Protein AF-A0AAD9RKY4-F1 (afdb_monomer_lite)

Organism: NCBI:txid1348599

Radius of gyration: 23.9 Å; chains: 1; bounding box: 38×27×61 Å

InterPro domains:
  IPR041426 Mos1 transposase, HTH domain [PF17906] (5-53)
  IPR052709 Transposase-Methyltransferase Hybrid [PTHR46060] (1-93)

Foldseek 3Di:
DVVVLLVLLVQLVVCVVVVHDLVRSVVVCCVVPNPPDDSVVSVVSSVCVVVVNSDSDDDPPPDPPPPQDPVVVVVVCVVPVPDDPVNVCVVRPPDPDDDPPPDDD

pLDDT: mean 80.44, std 15.62, range [40.06, 95.75]

Sequence (105 aa):
MEASKLHIQHVLLWEFRQDNSATTAMNKLCEIYGPGISVSQGQKWFQRFWSGNYSLEDEPRPGRLHVFDDDLLRTMVEQNPRITVEELAEQLNPYDGPSAFAKDR

Secondary structure (DSSP, 8-state):
-HHHHHHHHHHHHHHHHTT--HHHHHHHHHHHH-TTS-HHHHHHHHHHHHTT----SPPPP--------HHHHHHHHHH-TT--HHHHHHHT-S--S--S-----

Structure (mmCIF, N/CA/C/O backbone):
data_AF-A0AAD9RKY4-F1
#
_entry.id   AF-A0AAD9RKY4-F1
#
loop_
_atom_site.group_PDB
_atom_site.id
_atom_site.type_symbol
_atom_site.label_atom_id
_atom_site.label_alt_id
_atom_site.label_comp_id
_atom_site.label_asym_id
_atom_site.label_entity_id
_atom_site.label_seq_id
_atom_site.pdbx_PDB_ins_code
_atom_site.Cartn_x
_atom_site.Cartn_y
_atom_site.Cartn_z
_atom_site.occupancy
_atom_site.B_iso_or_equiv
_atom_site.auth_seq_id
_atom_site.auth_comp_id
_atom_site.auth_asym_id
_atom_site.auth_atom_id
_atom_site.pdbx_PDB_model_num
ATOM 1 N N . MET A 1 1 ? -6.802 13.210 -0.823 1.00 52.38 1 MET A N 1
ATOM 2 C CA . MET A 1 1 ? -5.469 12.592 -0.993 1.00 52.38 1 MET A CA 1
ATOM 3 C C . MET A 1 1 ? -5.532 11.056 -1.083 1.00 52.38 1 MET A C 1
ATOM 5 O O . MET A 1 1 ? -4.487 10.439 -1.188 1.00 52.38 1 MET A O 1
ATOM 9 N N . GLU A 1 2 ? -6.725 10.435 -1.129 1.00 55.69 2 GLU A N 1
ATOM 10 C CA . GLU A 1 2 ? -6.893 8.982 -1.365 1.00 55.69 2 GLU A CA 1
ATOM 11 C C . GLU A 1 2 ? -6.872 8.595 -2.853 1.00 55.69 2 GLU A C 1
ATOM 13 O O . GLU A 1 2 ? -6.302 7.574 -3.228 1.00 55.69 2 GLU A O 1
ATOM 18 N N . ALA A 1 3 ? -7.402 9.458 -3.729 1.00 59.19 3 ALA A N 1
ATOM 19 C CA . ALA A 1 3 ? -7.397 9.222 -5.176 1.00 59.19 3 ALA A CA 1
ATOM 20 C C . ALA A 1 3 ? -5.973 9.042 -5.743 1.00 59.19 3 ALA A C 1
ATOM 22 O O . ALA A 1 3 ? -5.757 8.221 -6.628 1.00 59.19 3 ALA A O 1
ATOM 23 N N . SER A 1 4 ? -4.984 9.751 -5.189 1.00 80.69 4 SER A N 1
ATOM 24 C CA . SER A 1 4 ? -3.575 9.619 -5.581 1.00 80.69 4 SER A CA 1
ATOM 25 C C . SER A 1 4 ? -2.961 8.289 -5.129 1.00 80.69 4 SER A C 1
ATOM 27 O O . SER A 1 4 ? -2.155 7.717 -5.855 1.00 80.69 4 SER A O 1
ATOM 29 N N . LYS A 1 5 ? -3.360 7.771 -3.960 1.00 83.56 5 LYS A N 1
ATOM 30 C CA . LYS A 1 5 ? -2.868 6.496 -3.421 1.00 83.56 5 LYS A CA 1
ATOM 31 C C . LYS A 1 5 ? -3.421 5.312 -4.216 1.00 83.56 5 LYS A C 1
ATOM 33 O O . LYS A 1 5 ? -2.638 4.491 -4.686 1.00 83.56 5 LYS A O 1
ATOM 38 N N . LEU A 1 6 ? -4.740 5.272 -4.427 1.00 89.12 6 LEU A N 1
ATOM 39 C CA . LEU A 1 6 ? -5.394 4.247 -5.251 1.00 89.12 6 LEU A CA 1
ATOM 40 C C . LEU A 1 6 ? -4.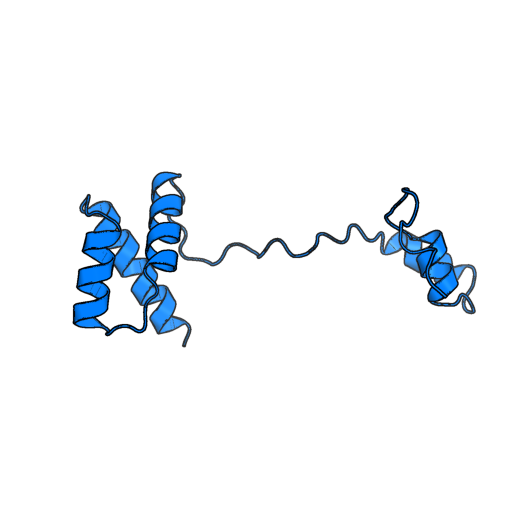844 4.231 -6.680 1.00 89.12 6 LEU A C 1
ATOM 42 O O . LEU A 1 6 ? -4.619 3.167 -7.250 1.00 89.12 6 LEU A O 1
ATOM 46 N N . HIS A 1 7 ? -4.573 5.409 -7.250 1.00 90.19 7 HIS A N 1
ATOM 47 C CA . HIS A 1 7 ? -3.940 5.520 -8.564 1.00 90.19 7 HIS A CA 1
ATOM 48 C C . HIS A 1 7 ? -2.564 4.840 -8.603 1.00 90.19 7 HIS A C 1
ATOM 50 O O . HIS A 1 7 ? -2.314 4.011 -9.474 1.00 90.19 7 HIS A O 1
ATOM 56 N N . ILE A 1 8 ? -1.692 5.117 -7.628 1.00 89.81 8 ILE A N 1
ATOM 57 C CA . ILE A 1 8 ? -0.367 4.479 -7.544 1.00 89.81 8 ILE A CA 1
ATOM 58 C C . ILE A 1 8 ? -0.500 2.956 -7.416 1.00 89.81 8 ILE A C 1
ATOM 60 O O . ILE A 1 8 ? 0.219 2.215 -8.083 1.00 89.81 8 ILE A O 1
ATOM 64 N N . GLN A 1 9 ? -1.434 2.478 -6.595 1.00 91.44 9 GLN A N 1
ATOM 65 C CA . GLN A 1 9 ? -1.676 1.047 -6.405 1.00 91.44 9 GLN A CA 1
ATOM 66 C C . GLN A 1 9 ? -2.163 0.360 -7.691 1.00 91.44 9 GLN A C 1
ATOM 68 O O . GLN A 1 9 ? -1.685 -0.727 -8.014 1.00 91.44 9 GLN A O 1
ATOM 73 N N . HIS A 1 10 ? -3.043 1.007 -8.466 1.00 93.75 10 HIS A N 1
ATOM 74 C CA . HIS A 1 10 ? -3.450 0.522 -9.788 1.00 93.75 10 HIS A CA 1
ATOM 75 C C . HIS A 1 10 ? -2.266 0.419 -10.754 1.00 93.75 10 HIS A C 1
ATOM 77 O O . HIS A 1 10 ? -2.126 -0.590 -11.444 1.00 93.75 10 HIS A O 1
ATOM 83 N N . VAL A 1 11 ? -1.402 1.438 -10.797 1.00 93.38 11 VAL A N 1
ATOM 84 C CA . VAL A 1 11 ? -0.211 1.422 -11.661 1.00 93.38 11 VAL A CA 1
ATOM 85 C C . VAL A 1 11 ? 0.747 0.303 -11.246 1.00 93.38 11 VAL A C 1
ATOM 87 O O . VAL A 1 11 ? 1.252 -0.411 -12.108 1.00 93.38 11 VAL A O 1
ATOM 90 N N . LEU A 1 12 ? 0.951 0.083 -9.942 1.00 93.56 12 LEU A N 1
ATOM 91 C CA . LEU A 1 12 ? 1.761 -1.032 -9.438 1.00 93.56 12 LEU A CA 1
ATOM 92 C C . LEU A 1 12 ? 1.185 -2.393 -9.850 1.00 93.56 12 LEU A C 1
ATOM 94 O O . LEU A 1 12 ? 1.943 -3.273 -10.250 1.00 93.56 12 LEU A O 1
ATOM 98 N N . LEU A 1 13 ? -0.139 -2.565 -9.783 1.00 95.56 13 LEU A N 1
ATOM 99 C CA . LEU A 1 13 ? -0.800 -3.792 -10.231 1.00 95.56 13 LEU A CA 1
ATOM 100 C C . LEU A 1 13 ? -0.640 -3.999 -11.743 1.00 95.56 13 LEU A C 1
ATOM 102 O O . LEU A 1 13 ? -0.418 -5.124 -12.192 1.00 95.56 13 LEU A O 1
ATOM 106 N N . TRP A 1 14 ? -0.749 -2.927 -12.529 1.00 95.62 14 TRP A N 1
ATOM 107 C CA . TRP A 1 14 ? -0.527 -2.987 -13.970 1.00 95.62 14 TRP A CA 1
ATOM 108 C C . TRP A 1 14 ? 0.917 -3.388 -14.298 1.00 95.62 14 TRP A C 1
ATOM 110 O O . TRP A 1 14 ? 1.117 -4.319 -15.069 1.00 95.62 14 TRP A O 1
ATOM 120 N N . GLU A 1 15 ? 1.917 -2.776 -13.657 1.00 95.25 15 GLU A N 1
ATOM 121 C CA . GLU A 1 15 ? 3.331 -3.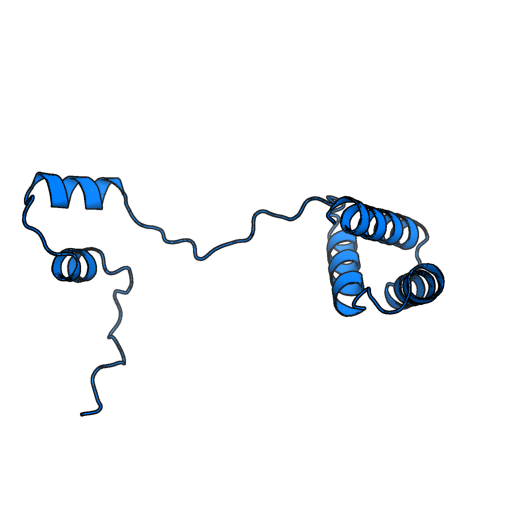144 -13.827 1.00 95.25 15 GLU A CA 1
ATOM 122 C C . GLU A 1 15 ? 3.615 -4.594 -13.398 1.00 95.25 15 GLU A C 1
ATOM 124 O O . GLU A 1 15 ? 4.358 -5.297 -14.080 1.00 95.25 15 GLU A O 1
ATOM 129 N N . PHE A 1 16 ? 2.993 -5.070 -12.314 1.00 95.12 16 PHE A N 1
ATOM 13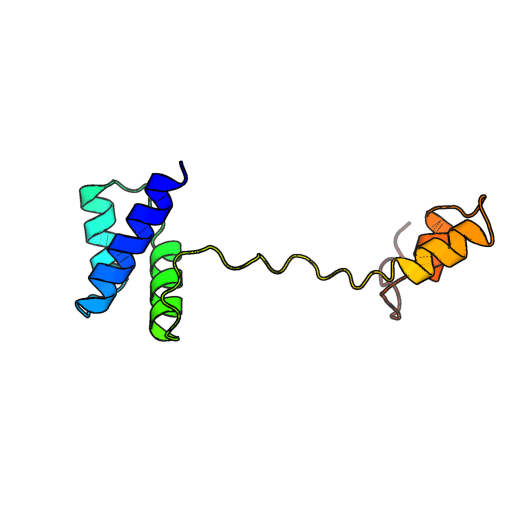0 C CA . PHE A 1 16 ? 3.098 -6.465 -11.877 1.00 95.12 16 PHE A CA 1
ATOM 131 C C . PHE A 1 16 ? 2.580 -7.445 -12.940 1.00 95.12 16 PHE A C 1
ATOM 133 O O . PHE A 1 16 ? 3.221 -8.455 -13.205 1.00 95.12 16 PHE A O 1
ATOM 140 N N . ARG A 1 17 ? 1.451 -7.136 -13.595 1.00 95.75 17 ARG A N 1
ATOM 141 C CA . ARG A 1 17 ? 0.894 -7.968 -14.682 1.00 95.75 17 ARG A CA 1
ATOM 142 C C . ARG A 1 17 ? 1.752 -7.987 -15.947 1.00 95.75 17 ARG A C 1
ATOM 144 O O . ARG A 1 17 ? 1.564 -8.869 -16.774 1.00 95.75 17 ARG A O 1
ATOM 151 N N . GLN A 1 18 ? 2.656 -7.023 -16.091 1.00 95.31 18 GLN A N 1
ATOM 152 C CA . GLN A 1 18 ? 3.628 -6.946 -17.180 1.00 95.31 18 GLN A CA 1
ATOM 153 C C . GLN A 1 18 ? 4.939 -7.678 -16.833 1.00 95.31 18 GLN A C 1
ATOM 155 O O . GLN A 1 18 ? 5.940 -7.470 -17.514 1.00 95.31 18 GLN A O 1
ATOM 160 N N . ASP A 1 19 ? 4.956 -8.468 -15.750 1.00 94.12 19 ASP A N 1
ATOM 161 C CA . ASP A 1 19 ? 6.118 -9.194 -15.222 1.00 94.12 19 ASP A CA 1
ATOM 162 C C . ASP A 1 19 ? 7.322 -8.295 -14.875 1.00 94.12 19 ASP A C 1
ATOM 164 O O . ASP A 1 19 ? 8.469 -8.743 -14.793 1.00 94.12 19 ASP A O 1
ATOM 168 N N . ASN A 1 20 ? 7.079 -7.003 -14.629 1.00 93.94 20 ASN A N 1
ATOM 169 C CA . ASN A 1 20 ? 8.131 -6.088 -14.202 1.00 93.94 20 ASN A CA 1
ATOM 170 C C . ASN A 1 20 ? 8.467 -6.294 -12.725 1.00 93.94 20 ASN A C 1
ATOM 172 O O . ASN A 1 20 ? 7.619 -6.640 -11.909 1.00 93.94 20 ASN A O 1
ATOM 176 N N . SER A 1 21 ? 9.718 -6.027 -12.345 1.00 91.81 21 SER A N 1
ATOM 177 C CA . SER A 1 21 ? 10.116 -6.071 -10.936 1.00 91.81 21 SER A CA 1
ATOM 178 C C . SER A 1 21 ? 9.562 -4.873 -10.155 1.00 91.81 21 SER A C 1
ATOM 180 O O . SER A 1 21 ? 9.394 -3.781 -10.707 1.00 91.81 21 SER A O 1
ATOM 182 N N . ALA A 1 22 ? 9.373 -5.039 -8.841 1.00 89.81 22 ALA A N 1
ATOM 183 C CA . ALA A 1 22 ? 8.968 -3.948 -7.951 1.00 89.81 22 ALA A CA 1
ATOM 184 C C . ALA A 1 22 ? 9.914 -2.740 -8.057 1.00 89.81 22 ALA A C 1
ATOM 186 O O . ALA A 1 22 ? 9.466 -1.599 -8.091 1.00 89.81 22 ALA A O 1
ATOM 187 N N . THR A 1 23 ? 11.223 -2.984 -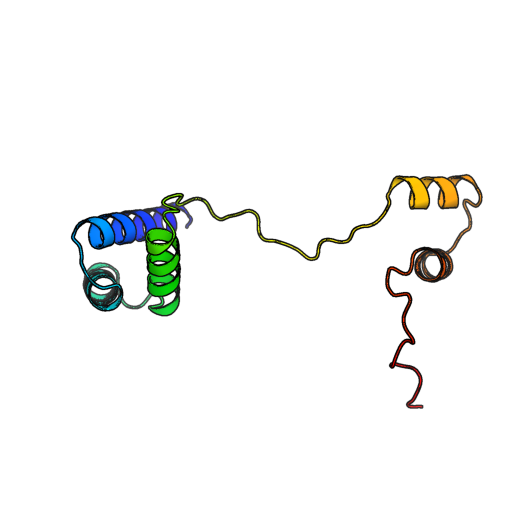8.157 1.00 90.69 23 THR A N 1
ATOM 188 C CA . THR A 1 23 ? 12.238 -1.933 -8.305 1.00 90.69 23 THR A CA 1
ATOM 189 C C . THR A 1 23 ? 12.059 -1.166 -9.613 1.00 90.69 23 THR A C 1
ATOM 191 O O . THR A 1 23 ? 12.071 0.062 -9.611 1.00 90.69 23 THR A O 1
ATOM 194 N N . THR A 1 24 ? 11.842 -1.873 -10.725 1.00 92.56 24 THR A N 1
ATOM 195 C CA . THR A 1 24 ? 11.606 -1.260 -12.040 1.00 92.56 24 THR A CA 1
ATOM 196 C C . THR A 1 24 ? 10.345 -0.400 -12.027 1.00 92.56 24 THR A C 1
ATOM 198 O O . THR A 1 24 ? 10.387 0.751 -12.457 1.00 92.56 24 THR A O 1
ATOM 201 N N . ALA A 1 25 ? 9.242 -0.930 -11.493 1.00 93.12 25 ALA A N 1
ATOM 202 C CA . ALA A 1 25 ? 7.978 -0.210 -11.377 1.00 93.12 25 ALA A CA 1
ATOM 203 C C . ALA A 1 25 ? 8.120 1.051 -10.509 1.00 93.12 25 ALA A C 1
ATOM 205 O O . ALA A 1 25 ? 7.667 2.129 -10.889 1.00 93.12 25 ALA A O 1
ATOM 206 N N . MET A 1 26 ? 8.808 0.938 -9.369 1.00 90.69 26 MET A N 1
ATOM 207 C CA . MET A 1 26 ? 9.054 2.063 -8.468 1.00 90.69 26 MET A CA 1
ATOM 208 C C . MET A 1 26 ? 9.946 3.137 -9.090 1.00 90.69 26 MET A C 1
ATOM 210 O O . MET A 1 26 ? 9.661 4.317 -8.916 1.00 90.69 26 MET A O 1
ATOM 214 N N . ASN A 1 27 ? 10.980 2.762 -9.847 1.00 90.12 27 ASN A N 1
ATOM 215 C CA . ASN A 1 27 ? 11.829 3.731 -10.542 1.00 90.12 27 ASN A CA 1
ATOM 216 C C . ASN A 1 27 ? 11.025 4.545 -11.567 1.00 90.12 27 ASN A C 1
ATOM 218 O O . ASN A 1 27 ? 11.107 5.771 -11.555 1.00 90.12 27 ASN A O 1
ATOM 222 N N . LYS A 1 28 ? 10.186 3.883 -12.379 1.00 90.88 28 LYS A N 1
ATOM 223 C CA . LYS A 1 28 ? 9.281 4.561 -13.326 1.00 90.88 28 LYS A CA 1
ATOM 224 C C . LYS A 1 28 ? 8.299 5.488 -12.608 1.00 90.88 28 LYS A C 1
ATOM 226 O O . LYS A 1 28 ? 8.074 6.617 -13.030 1.00 90.88 28 LYS A O 1
ATOM 231 N N . LEU A 1 29 ? 7.717 5.024 -11.502 1.00 89.62 29 LEU A N 1
ATOM 232 C CA . LEU A 1 29 ? 6.798 5.827 -10.694 1.00 89.62 29 LEU A CA 1
ATOM 233 C C . LEU A 1 29 ? 7.484 7.065 -10.105 1.00 89.62 29 LEU A C 1
ATOM 235 O O . LEU A 1 29 ? 6.904 8.145 -10.151 1.00 89.62 29 LEU A O 1
ATOM 239 N N . CYS A 1 30 ? 8.707 6.932 -9.591 1.00 87.81 30 CYS A N 1
ATOM 240 C CA . CYS A 1 30 ? 9.489 8.058 -9.082 1.00 87.81 30 CYS A CA 1
ATOM 241 C C . CYS A 1 30 ? 9.875 9.052 -10.187 1.00 87.81 30 CYS A C 1
ATOM 243 O O . CYS A 1 30 ? 9.916 10.250 -9.926 1.00 87.81 30 CYS A O 1
ATOM 245 N N . GLU A 1 31 ? 10.136 8.580 -11.407 1.00 89.19 31 GLU A N 1
ATOM 246 C CA . GLU A 1 31 ? 10.416 9.436 -12.566 1.00 89.19 31 GLU A CA 1
ATOM 247 C C . GLU A 1 31 ? 9.185 10.260 -12.983 1.00 89.19 31 GLU A C 1
ATOM 249 O O . GLU A 1 31 ? 9.304 11.451 -13.256 1.00 89.19 31 GLU A O 1
ATOM 254 N N . ILE A 1 32 ? 7.992 9.652 -12.970 1.00 88.81 32 ILE A N 1
ATOM 255 C CA . ILE A 1 32 ? 6.740 10.295 -13.406 1.00 88.81 32 ILE A CA 1
ATOM 256 C C . ILE A 1 32 ? 6.130 11.186 -12.311 1.00 88.81 32 ILE A C 1
ATOM 258 O O . ILE A 1 32 ? 5.652 12.282 -12.598 1.00 88.81 32 ILE A O 1
ATOM 262 N N . TYR A 1 33 ? 6.107 10.713 -11.060 1.00 84.69 33 TYR A N 1
ATOM 263 C CA . TYR A 1 33 ? 5.388 11.352 -9.946 1.00 84.69 33 TYR A CA 1
ATOM 264 C C . TYR A 1 33 ? 6.304 12.004 -8.901 1.00 84.69 33 TYR A C 1
ATOM 266 O O . TYR A 1 33 ? 5.817 12.675 -7.988 1.00 84.69 33 TYR A O 1
ATOM 274 N N . GLY A 1 34 ? 7.621 11.830 -9.019 1.00 82.31 34 GLY A N 1
ATOM 275 C CA . GLY A 1 34 ? 8.605 12.333 -8.066 1.00 82.31 34 GLY A CA 1
ATOM 276 C C . GLY A 1 34 ? 8.856 11.402 -6.869 1.00 82.31 34 GLY A C 1
ATOM 277 O O . GLY A 1 34 ? 8.203 10.370 -6.700 1.00 82.31 34 GLY A O 1
ATOM 278 N N . PRO A 1 35 ? 9.794 11.771 -5.978 1.00 78.38 35 PRO A N 1
ATOM 279 C CA . PRO A 1 35 ? 10.292 10.916 -4.893 1.00 78.38 35 PRO A CA 1
ATOM 280 C C . PRO A 1 35 ? 9.307 10.710 -3.724 1.00 78.38 35 PRO A C 1
ATOM 282 O O . PRO A 1 35 ? 9.692 10.210 -2.670 1.00 78.38 35 PRO A O 1
ATOM 285 N N . GLY A 1 36 ? 8.036 11.095 -3.876 1.00 72.25 36 GLY A N 1
ATOM 286 C CA . GLY A 1 36 ? 7.021 11.008 -2.821 1.00 72.25 36 GLY A CA 1
ATOM 287 C C . GLY A 1 36 ? 6.522 9.589 -2.525 1.00 72.25 36 GLY A C 1
ATOM 288 O O . GLY A 1 36 ? 5.783 9.395 -1.561 1.00 72.25 36 GLY A O 1
ATOM 289 N N . ILE A 1 37 ? 6.908 8.595 -3.331 1.00 73.94 37 ILE A N 1
ATOM 290 C CA . ILE A 1 37 ? 6.449 7.208 -3.203 1.00 73.94 37 ILE A CA 1
ATOM 291 C C . ILE A 1 37 ? 7.572 6.359 -2.605 1.00 73.94 37 ILE A C 1
ATOM 293 O O . ILE A 1 37 ? 8.643 6.199 -3.186 1.00 73.94 37 ILE A O 1
ATOM 297 N N . SER A 1 38 ? 7.329 5.779 -1.429 1.00 81.56 38 SER A N 1
ATOM 298 C CA . SER A 1 38 ? 8.328 4.937 -0.768 1.00 81.56 38 SER A CA 1
ATOM 299 C C . SER A 1 38 ? 8.489 3.598 -1.491 1.00 81.56 38 SER A C 1
ATOM 301 O O . SER A 1 38 ? 7.525 2.844 -1.628 1.00 81.56 38 SER A O 1
ATOM 303 N N . VAL A 1 39 ? 9.726 3.239 -1.852 1.00 84.06 39 VAL A N 1
ATOM 304 C CA . VAL A 1 39 ? 10.076 1.921 -2.425 1.00 84.06 39 VAL A CA 1
ATOM 305 C C . VAL A 1 39 ? 9.568 0.766 -1.556 1.00 84.06 39 VAL A C 1
ATOM 307 O O . VAL A 1 39 ? 9.069 -0.232 -2.073 1.00 84.06 39 VAL A O 1
ATOM 310 N N . SER A 1 40 ? 9.608 0.930 -0.230 1.00 85.94 40 SER A N 1
ATOM 311 C CA . SER A 1 40 ? 9.114 -0.076 0.717 1.00 85.94 40 SER A CA 1
ATOM 312 C C . SER A 1 40 ? 7.610 -0.349 0.575 1.00 85.94 40 SER A C 1
ATOM 314 O O . SER A 1 40 ? 7.165 -1.479 0.763 1.00 85.94 40 SER A O 1
ATOM 316 N N . GLN A 1 41 ? 6.815 0.666 0.215 1.00 85.12 41 GLN A N 1
ATOM 317 C CA . GLN A 1 41 ? 5.379 0.507 -0.021 1.00 85.12 41 GLN A CA 1
ATOM 318 C C . GLN A 1 41 ? 5.132 -0.264 -1.317 1.00 85.12 41 GLN A C 1
ATOM 320 O O . GLN A 1 41 ? 4.336 -1.199 -1.312 1.00 85.12 41 GLN A O 1
ATOM 325 N N . GLY A 1 42 ? 5.855 0.061 -2.394 1.00 88.56 42 GLY A N 1
ATOM 326 C CA . GLY A 1 42 ? 5.777 -0.685 -3.652 1.00 88.56 42 GLY A CA 1
ATOM 327 C C . GLY A 1 42 ? 6.115 -2.163 -3.479 1.00 88.56 42 GLY A C 1
ATOM 328 O O . GLY A 1 42 ? 5.372 -3.027 -3.934 1.00 88.56 42 GLY A O 1
ATOM 329 N N . GLN A 1 43 ? 7.180 -2.475 -2.737 1.00 91.25 43 GLN A N 1
ATOM 330 C CA . GLN A 1 43 ? 7.556 -3.862 -2.445 1.00 91.25 43 GLN A CA 1
ATOM 331 C C . GLN A 1 43 ? 6.461 -4.625 -1.688 1.00 91.25 43 GLN A C 1
ATOM 333 O O . GLN A 1 43 ? 6.172 -5.767 -2.038 1.00 91.25 43 GLN A O 1
ATOM 338 N N . LYS A 1 44 ? 5.813 -4.002 -0.693 1.00 91.12 44 LYS A N 1
ATOM 339 C CA . LYS A 1 44 ? 4.685 -4.616 0.033 1.00 91.12 44 LYS A CA 1
ATOM 340 C C . LYS A 1 44 ? 3.511 -4.938 -0.893 1.00 91.12 44 LYS A C 1
ATOM 342 O O . LYS A 1 44 ? 2.946 -6.022 -0.788 1.00 91.12 44 LYS A O 1
ATOM 347 N N . TRP A 1 45 ? 3.180 -4.036 -1.816 1.00 92.75 45 TRP A N 1
ATOM 348 C CA . TRP A 1 45 ? 2.145 -4.282 -2.826 1.00 92.75 45 TRP A CA 1
ATOM 349 C C . TRP A 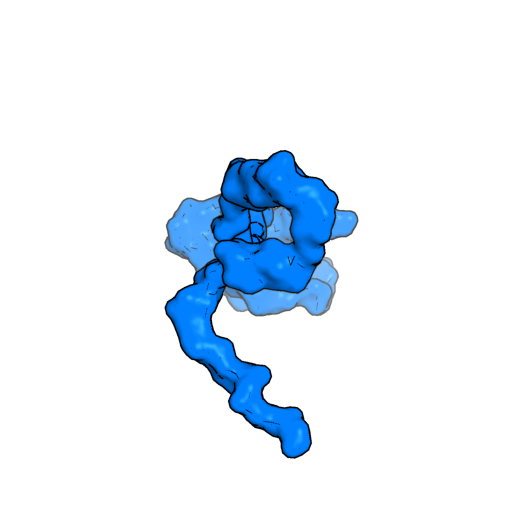1 45 ? 2.499 -5.452 -3.736 1.00 92.75 45 TRP A C 1
ATOM 351 O O . TRP A 1 45 ? 1.681 -6.342 -3.934 1.00 92.75 45 TRP A O 1
ATOM 361 N N . PHE A 1 46 ? 3.742 -5.514 -4.205 1.00 93.69 46 PHE A N 1
ATOM 362 C CA . PHE A 1 46 ? 4.211 -6.638 -5.009 1.00 93.69 46 PHE A CA 1
ATOM 363 C C . PHE A 1 46 ? 4.130 -7.970 -4.258 1.00 93.69 46 PHE A C 1
ATOM 365 O O . PHE A 1 46 ? 3.658 -8.949 -4.822 1.00 93.69 46 PHE A O 1
ATOM 372 N N . GLN A 1 47 ? 4.527 -8.016 -2.982 1.00 93.88 47 GLN A N 1
ATOM 373 C CA . GLN A 1 47 ? 4.376 -9.220 -2.153 1.00 93.88 47 GLN A CA 1
ATOM 374 C C . GLN A 1 47 ? 2.908 -9.648 -2.018 1.00 93.88 47 GLN A C 1
ATOM 376 O O . GLN A 1 47 ? 2.602 -10.835 -2.108 1.00 93.88 47 GLN A O 1
ATOM 381 N N . ARG A 1 48 ? 1.990 -8.685 -1.867 1.00 93.12 48 ARG A N 1
ATOM 382 C CA . ARG A 1 48 ? 0.543 -8.940 -1.837 1.00 93.12 48 ARG A CA 1
ATOM 383 C C . ARG A 1 48 ? 0.031 -9.516 -3.165 1.00 93.12 48 ARG A C 1
ATOM 385 O O . ARG A 1 48 ? -0.752 -10.458 -3.169 1.00 93.12 48 ARG A O 1
ATOM 392 N N . PHE A 1 49 ? 0.510 -9.008 -4.297 1.00 94.31 49 PHE A N 1
ATOM 393 C CA . PHE A 1 49 ? 0.130 -9.537 -5.611 1.00 94.31 49 PHE A CA 1
ATOM 394 C C . PHE A 1 49 ? 0.699 -10.937 -5.868 1.00 94.31 49 PHE A C 1
ATOM 396 O O . PHE A 1 49 ? 0.009 -11.779 -6.441 1.00 94.31 49 PHE A O 1
ATOM 403 N N . TRP A 1 50 ? 1.912 -11.218 -5.382 1.00 94.19 50 TRP A N 1
ATOM 404 C CA . TRP A 1 50 ? 2.506 -12.558 -5.413 1.00 94.19 50 TRP A CA 1
ATOM 405 C C . TRP A 1 50 ? 1.711 -13.584 -4.604 1.00 94.19 50 TRP A C 1
ATOM 407 O O . TRP A 1 50 ? 1.637 -14.740 -5.011 1.00 94.19 50 TRP A O 1
ATOM 417 N N . SER A 1 51 ? 1.073 -13.179 -3.501 1.00 94.44 51 SER A N 1
ATOM 418 C CA . SER A 1 51 ? 0.178 -14.059 -2.738 1.00 94.44 51 SER A CA 1
ATOM 419 C C . SER A 1 51 ? -1.208 -14.237 -3.376 1.00 94.44 51 SER A C 1
ATOM 421 O O . SER A 1 51 ? -2.065 -14.904 -2.799 1.00 94.44 51 SER A O 1
ATOM 423 N N . GLY A 1 52 ? -1.440 -13.663 -4.565 1.00 93.25 52 GLY A N 1
ATOM 424 C CA . GLY A 1 52 ? -2.706 -13.745 -5.299 1.00 93.25 52 GLY A CA 1
ATOM 425 C C . GLY A 1 52 ? -3.774 -12.757 -4.822 1.00 93.25 52 GLY A C 1
ATOM 426 O O . GLY A 1 52 ? -4.911 -12.809 -5.288 1.00 93.25 52 GLY A O 1
ATOM 427 N N . ASN A 1 53 ? -3.434 -11.845 -3.908 1.00 93.62 53 ASN A N 1
ATOM 428 C CA . ASN A 1 53 ? -4.353 -10.832 -3.407 1.00 93.62 53 ASN A CA 1
ATOM 429 C C . ASN A 1 53 ? -4.217 -9.544 -4.231 1.00 93.62 53 ASN A C 1
ATOM 431 O O . ASN A 1 53 ? -3.294 -8.758 -4.043 1.00 93.62 53 ASN A O 1
ATOM 435 N N . TYR A 1 54 ? -5.161 -9.323 -5.146 1.00 92.94 54 TYR A N 1
ATOM 436 C CA . TYR A 1 54 ? -5.192 -8.146 -6.025 1.00 92.94 54 TYR A CA 1
ATOM 437 C C . TYR A 1 54 ? -6.114 -7.026 -5.529 1.00 92.94 54 TYR A C 1
ATOM 439 O O . TYR A 1 54 ? -6.349 -6.067 -6.265 1.00 92.94 54 TYR A O 1
ATOM 447 N N . SER A 1 55 ? -6.662 -7.140 -4.314 1.00 90.56 55 SER A N 1
ATOM 448 C CA . SER A 1 55 ? -7.490 -6.076 -3.746 1.00 90.56 55 SER A CA 1
ATOM 449 C C . SER A 1 55 ? -6.627 -4.853 -3.450 1.00 90.56 55 SER A C 1
ATOM 451 O O . SER A 1 55 ? -5.566 -4.966 -2.838 1.00 90.56 55 SER A O 1
ATOM 453 N N . LEU A 1 56 ? -7.081 -3.680 -3.890 1.00 88.25 56 LEU A N 1
ATOM 454 C CA . LEU A 1 56 ? -6.415 -2.397 -3.634 1.00 88.25 56 LEU A CA 1
ATOM 455 C C . LEU A 1 56 ? -6.973 -1.691 -2.401 1.00 88.25 56 LEU A C 1
ATOM 457 O O . LEU A 1 56 ? -6.432 -0.678 -1.963 1.00 88.25 56 LEU A O 1
ATOM 461 N N . GLU A 1 57 ? -8.034 -2.247 -1.825 1.00 84.62 57 GLU A N 1
ATOM 462 C CA . GLU A 1 57 ? -8.566 -1.778 -0.562 1.00 84.62 57 GLU A CA 1
ATOM 463 C C . GLU A 1 57 ? -7.553 -2.071 0.546 1.00 84.62 57 GLU A C 1
ATOM 465 O O . GLU A 1 57 ? -6.869 -3.112 0.562 1.00 84.62 57 GLU A O 1
ATOM 470 N N . ASP A 1 58 ? -7.432 -1.115 1.464 1.00 74.75 58 ASP A N 1
ATOM 471 C CA . ASP A 1 58 ? -6.707 -1.344 2.700 1.00 74.75 58 ASP A CA 1
ATOM 472 C C . ASP A 1 58 ? -7.446 -2.448 3.458 1.00 74.75 58 ASP A C 1
ATOM 474 O O . ASP A 1 58 ? -8.647 -2.346 3.714 1.00 74.75 58 ASP A O 1
ATOM 478 N N . GLU A 1 59 ? -6.729 -3.513 3.817 1.00 72.50 59 GLU A N 1
ATOM 479 C CA . GLU A 1 59 ? -7.303 -4.503 4.719 1.00 72.50 59 GLU A CA 1
ATOM 480 C C . GLU A 1 59 ? -7.654 -3.819 6.040 1.00 72.50 59 GLU A C 1
ATOM 482 O O . GLU A 1 59 ? -6.914 -2.922 6.479 1.00 72.50 59 GLU A O 1
ATOM 487 N N . PRO A 1 60 ? -8.771 -4.217 6.678 1.00 71.25 60 PRO A N 1
ATOM 488 C CA . PRO A 1 60 ? -9.092 -3.731 8.004 1.00 71.25 60 PRO A CA 1
ATOM 489 C C . PRO A 1 60 ? -7.860 -3.950 8.869 1.00 71.25 60 PRO A C 1
ATOM 491 O O . PRO A 1 60 ? -7.386 -5.076 9.025 1.00 71.25 60 PRO A O 1
ATOM 494 N N . ARG A 1 61 ? -7.281 -2.845 9.354 1.00 69.00 61 ARG A N 1
ATOM 495 C CA . ARG A 1 61 ? -6.071 -2.918 10.166 1.00 69.00 61 ARG A CA 1
ATOM 496 C C . ARG A 1 61 ? -6.400 -3.840 11.331 1.00 69.00 61 ARG A C 1
ATOM 498 O O . ARG A 1 61 ? -7.360 -3.532 12.043 1.00 69.00 61 ARG A O 1
ATOM 505 N N . PRO A 1 62 ? -5.642 -4.926 11.551 1.00 60.84 62 PRO A N 1
ATOM 506 C CA . PRO A 1 62 ? -5.736 -5.641 12.803 1.00 60.84 62 PRO A CA 1
ATOM 507 C C . PRO A 1 62 ? -5.276 -4.651 13.872 1.00 60.84 62 PRO A C 1
ATOM 509 O O . PRO A 1 62 ? -4.085 -4.429 14.088 1.00 60.84 62 PRO A O 1
ATOM 512 N N . GLY A 1 63 ? -6.238 -3.954 14.471 1.00 64.94 63 GLY A N 1
ATOM 513 C CA . GLY A 1 63 ? -6.018 -3.244 15.712 1.00 64.94 63 GLY A CA 1
ATOM 514 C C . GLY A 1 63 ? -5.631 -4.256 16.781 1.00 64.94 63 GLY A C 1
ATOM 515 O O . GLY A 1 63 ? -5.663 -5.472 16.568 1.00 64.94 63 GLY A O 1
ATOM 516 N N . ARG A 1 64 ? -5.295 -3.767 17.972 1.00 61.97 64 ARG A N 1
ATOM 517 C CA . ARG A 1 64 ? -5.267 -4.652 19.133 1.00 61.97 64 ARG A CA 1
ATOM 518 C C . ARG A 1 64 ? -6.669 -5.259 19.242 1.00 61.97 64 ARG A C 1
ATOM 520 O O . ARG A 1 64 ? -7.616 -4.528 19.519 1.00 61.97 64 ARG A O 1
ATOM 527 N N . LEU A 1 65 ? -6.804 -6.556 18.960 1.00 53.88 65 LEU A N 1
ATOM 528 C CA . LEU A 1 65 ? -8.007 -7.321 19.267 1.00 53.88 65 LEU A CA 1
ATOM 529 C C . LEU A 1 65 ? -8.118 -7.320 20.789 1.00 53.88 65 LEU A C 1
ATOM 531 O O . LEU A 1 65 ? -7.554 -8.177 21.463 1.00 53.88 65 LEU A O 1
ATOM 535 N N . HIS A 1 66 ? -8.752 -6.292 21.345 1.00 59.03 66 HIS A N 1
ATOM 536 C CA . HIS A 1 66 ? -9.191 -6.351 22.721 1.00 59.03 66 HIS A CA 1
ATOM 537 C C . HIS A 1 66 ? -10.408 -7.267 22.686 1.00 59.03 66 HIS A C 1
ATOM 539 O O . HIS A 1 66 ? -11.500 -6.842 22.325 1.00 59.03 66 HIS A O 1
ATOM 545 N N . VAL A 1 67 ? -10.193 -8.552 22.970 1.00 62.25 67 VAL A N 1
ATOM 546 C CA . VAL A 1 67 ? -11.283 -9.448 23.358 1.00 62.25 67 VAL A CA 1
ATOM 547 C C . VAL A 1 67 ? -11.711 -8.956 24.734 1.00 62.25 67 VAL A C 1
ATOM 549 O O . VAL A 1 67 ? -11.192 -9.382 25.758 1.00 62.25 67 VAL A O 1
ATOM 552 N N . PHE A 1 68 ? -12.512 -7.901 24.736 1.00 68.62 68 PHE A N 1
ATOM 553 C CA . PHE A 1 68 ? -13.144 -7.354 25.914 1.00 68.62 68 PHE A CA 1
ATOM 554 C C . PHE A 1 68 ? -14.588 -7.834 25.869 1.00 68.62 68 PHE A C 1
ATOM 556 O O . PHE A 1 68 ? -15.269 -7.634 24.864 1.00 68.62 68 PHE A O 1
ATOM 563 N N . ASP A 1 69 ? -15.013 -8.550 26.903 1.00 79.56 69 ASP A N 1
ATOM 564 C CA . ASP A 1 69 ? -16.380 -9.046 26.994 1.00 79.56 69 ASP A CA 1
ATOM 565 C C . ASP A 1 69 ? -17.281 -7.916 27.514 1.00 79.56 69 ASP A C 1
ATOM 567 O O . ASP A 1 69 ? -17.326 -7.619 28.712 1.00 79.56 69 ASP A O 1
ATOM 571 N N . ASP A 1 70 ? -17.963 -7.248 26.581 1.00 84.25 70 ASP A N 1
ATOM 572 C CA . ASP A 1 70 ? -18.882 -6.145 26.872 1.00 84.25 70 ASP A CA 1
ATOM 573 C C . ASP A 1 70 ? -20.07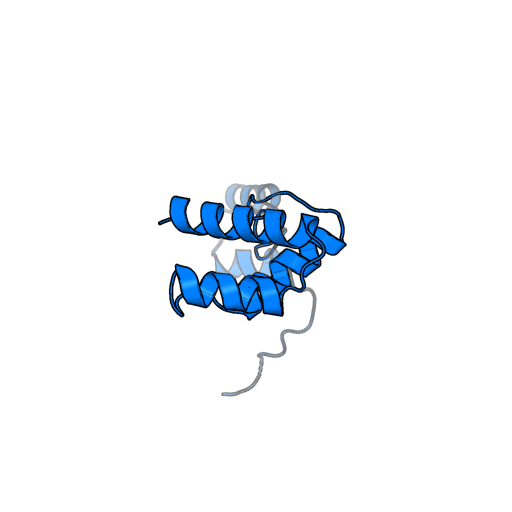7 -6.590 27.736 1.00 84.25 70 ASP A C 1
ATOM 575 O O . ASP A 1 70 ? -20.615 -5.784 28.505 1.00 84.25 70 ASP A O 1
ATOM 579 N N . ASP A 1 71 ? -20.494 -7.857 27.637 1.00 85.88 71 ASP A N 1
ATOM 580 C CA . ASP A 1 71 ? -21.611 -8.404 28.412 1.00 85.88 71 ASP A CA 1
ATOM 581 C C . ASP A 1 71 ? -21.183 -8.663 29.863 1.00 85.88 71 ASP A C 1
ATOM 583 O O . ASP A 1 71 ? -21.936 -8.374 30.803 1.00 85.88 71 ASP A O 1
ATOM 587 N N . LEU A 1 72 ? -19.940 -9.116 30.064 1.00 83.69 72 LEU A N 1
ATOM 588 C CA . LEU A 1 72 ? -19.335 -9.235 31.390 1.00 83.69 72 LEU A CA 1
ATOM 589 C C . LEU A 1 72 ? -19.193 -7.862 32.066 1.00 83.69 72 LEU A C 1
ATOM 591 O O . LEU A 1 72 ? -19.645 -7.701 33.202 1.00 83.69 72 LEU A O 1
ATOM 595 N N . LEU A 1 73 ? -18.656 -6.854 31.362 1.00 87.38 73 LEU A N 1
ATOM 596 C CA . LEU A 1 73 ? -18.556 -5.485 31.891 1.00 87.38 73 LEU A CA 1
ATOM 597 C C . LEU A 1 73 ? -19.933 -4.950 32.301 1.00 87.38 73 LEU A C 1
ATOM 599 O O . LEU A 1 73 ? -20.090 -4.392 33.390 1.00 87.38 73 LEU A O 1
ATOM 603 N N . ARG A 1 74 ? -20.940 -5.118 31.435 1.00 89.19 74 ARG A N 1
ATOM 604 C CA . ARG A 1 74 ? -22.302 -4.644 31.706 1.00 89.19 74 ARG A CA 1
ATOM 605 C C . ARG A 1 74 ? -22.873 -5.285 32.963 1.00 89.19 74 ARG A C 1
ATOM 607 O O . ARG A 1 74 ? -23.388 -4.576 33.823 1.00 89.19 74 ARG A O 1
ATOM 614 N N . THR A 1 75 ? -22.704 -6.597 33.103 1.00 89.38 75 THR A N 1
ATOM 615 C CA . THR A 1 75 ? -23.164 -7.350 34.274 1.00 89.38 75 THR A CA 1
ATOM 616 C C . THR A 1 75 ? -22.538 -6.819 35.570 1.00 89.38 75 THR A C 1
ATOM 618 O O . THR A 1 75 ? -23.234 -6.658 36.570 1.00 89.38 75 THR A O 1
ATOM 621 N N . MET A 1 76 ? -21.244 -6.487 35.565 1.00 86.94 76 MET A N 1
ATOM 622 C CA . MET A 1 76 ? -20.539 -5.968 36.747 1.00 86.94 76 MET A CA 1
ATOM 623 C C . MET A 1 76 ? -21.028 -4.575 37.152 1.00 86.94 76 MET A C 1
ATOM 625 O O . MET A 1 76 ? -21.229 -4.308 38.338 1.00 86.94 76 MET A O 1
ATOM 629 N N . VAL A 1 77 ? -21.272 -3.701 36.172 1.00 89.69 77 VAL A N 1
ATOM 630 C CA . VAL A 1 77 ? -21.811 -2.354 36.411 1.00 89.69 77 VAL A CA 1
ATOM 631 C C . VAL A 1 77 ? -23.260 -2.414 36.905 1.00 89.69 77 VAL A C 1
ATOM 633 O O . VAL A 1 77 ? -23.637 -1.649 37.791 1.00 89.69 77 VAL A O 1
ATOM 636 N N . GLU A 1 78 ? -24.072 -3.334 36.380 1.00 92.38 78 GLU A N 1
ATOM 637 C CA . GLU A 1 78 ? -25.450 -3.546 36.841 1.00 92.38 78 GLU A CA 1
ATOM 638 C C . GLU A 1 78 ? -25.503 -4.097 38.274 1.00 92.38 78 GLU A C 1
ATOM 640 O O . GLU A 1 78 ? -26.331 -3.659 39.074 1.00 92.38 78 GLU A O 1
ATOM 645 N N . GLN A 1 79 ? -24.606 -5.025 38.622 1.00 90.88 79 GLN A N 1
ATOM 646 C CA . GLN A 1 79 ? -24.517 -5.596 39.969 1.00 90.88 79 GLN A CA 1
ATOM 647 C C . GLN A 1 79 ? -23.985 -4.597 41.000 1.00 90.88 79 GLN A C 1
ATOM 649 O O . GLN A 1 79 ? -24.464 -4.568 42.136 1.00 90.88 79 GLN A O 1
ATOM 654 N N . ASN A 1 80 ? -23.007 -3.772 40.622 1.00 90.69 80 ASN A N 1
ATOM 655 C CA . ASN A 1 80 ? -22.468 -2.728 41.480 1.00 90.69 80 ASN A CA 1
ATOM 656 C C . ASN A 1 80 ? -22.255 -1.420 40.701 1.00 90.69 80 ASN A C 1
ATOM 658 O O . ASN A 1 80 ? -21.162 -1.170 40.193 1.00 90.69 80 ASN A O 1
ATOM 662 N N . PRO A 1 81 ? -23.242 -0.507 40.711 1.00 89.12 81 PRO A N 1
ATOM 663 C CA . PRO A 1 81 ? -23.132 0.782 40.025 1.00 89.12 81 PRO A CA 1
ATOM 664 C C . PRO A 1 81 ? -22.041 1.713 40.574 1.00 89.12 81 PRO A C 1
ATOM 666 O O . PRO A 1 81 ? -21.784 2.764 39.992 1.00 89.12 81 PRO A O 1
ATOM 669 N N . ARG A 1 82 ? -21.439 1.382 41.725 1.00 92.31 82 ARG A N 1
ATOM 670 C CA . ARG A 1 82 ? -20.343 2.146 42.341 1.00 92.31 82 ARG A CA 1
ATOM 671 C C . ARG A 1 82 ? -18.966 1.536 42.089 1.00 92.31 82 ARG A C 1
ATOM 673 O O . ARG A 1 82 ? -17.998 2.054 42.640 1.00 92.31 82 ARG A O 1
ATOM 680 N N . ILE A 1 83 ? -18.882 0.457 41.308 1.00 90.25 83 ILE A N 1
ATOM 681 C CA . ILE A 1 83 ? -17.607 -0.176 40.979 1.00 90.25 83 ILE A CA 1
ATOM 682 C C . ILE A 1 83 ? -16.683 0.829 40.286 1.00 90.25 83 ILE A C 1
ATOM 684 O O . ILE A 1 83 ? -17.095 1.595 39.410 1.00 90.25 83 ILE A O 1
ATOM 688 N N . THR A 1 84 ? -15.435 0.865 40.728 1.00 88.06 84 THR A N 1
ATOM 689 C CA . THR A 1 84 ? -14.428 1.776 40.193 1.00 88.06 84 THR A CA 1
ATOM 690 C C . THR A 1 84 ? -13.763 1.185 38.954 1.00 88.06 84 THR A C 1
ATOM 692 O O . THR A 1 84 ? -13.769 -0.023 38.724 1.00 88.06 84 THR A O 1
ATOM 695 N N . VAL A 1 85 ? -13.155 2.046 38.135 1.00 83.88 85 VAL A N 1
ATOM 696 C CA . VAL A 1 85 ? -12.434 1.610 36.927 1.00 83.88 85 VAL A CA 1
ATOM 697 C C . VAL A 1 85 ? -11.233 0.722 37.276 1.00 83.88 85 VAL A C 1
ATOM 699 O O . VAL A 1 85 ? -10.900 -0.171 36.505 1.00 83.88 85 VAL A O 1
ATOM 702 N N . GLU A 1 86 ? -10.607 0.935 38.436 1.00 84.31 86 GLU A N 1
ATOM 703 C CA . GLU A 1 86 ? -9.491 0.119 38.928 1.00 84.31 86 GLU A CA 1
ATOM 704 C C . GLU A 1 86 ? -9.956 -1.296 39.301 1.00 84.31 86 GLU A C 1
ATOM 706 O O . GLU A 1 86 ? -9.398 -2.269 38.803 1.00 84.31 86 GLU A O 1
ATOM 711 N N . GLU A 1 87 ? -11.053 -1.417 40.055 1.00 83.44 87 GLU A N 1
ATOM 712 C CA . GLU A 1 87 ? -11.670 -2.712 40.386 1.00 83.44 87 GLU A CA 1
ATOM 713 C C . GLU A 1 87 ? -12.148 -3.458 39.132 1.00 83.44 87 GLU A C 1
ATOM 715 O O . GLU A 1 87 ? -11.971 -4.671 39.018 1.00 83.44 87 GLU A O 1
ATOM 720 N N . LEU A 1 88 ? -12.721 -2.738 38.160 1.00 85.50 88 LEU A N 1
ATOM 721 C CA . LEU A 1 88 ? -13.081 -3.313 36.864 1.00 85.50 88 LEU A CA 1
ATOM 722 C C . LEU A 1 88 ? -11.848 -3.822 36.117 1.00 85.50 88 LEU A C 1
ATOM 724 O O . LEU A 1 88 ? -11.894 -4.911 35.557 1.00 85.50 88 LEU A O 1
ATOM 728 N N . ALA A 1 89 ? -10.748 -3.068 36.107 1.00 81.44 89 ALA A N 1
ATOM 729 C CA . ALA A 1 89 ? -9.520 -3.465 35.427 1.00 81.44 89 ALA A CA 1
ATOM 730 C C . ALA A 1 89 ? -8.853 -4.684 36.079 1.00 81.44 89 ALA A C 1
ATOM 732 O O . ALA A 1 89 ? -8.327 -5.526 35.358 1.00 81.44 89 ALA A O 1
ATOM 733 N N . GLU A 1 90 ? -8.899 -4.809 37.409 1.00 81.44 90 GLU A N 1
ATOM 734 C CA . GLU A 1 90 ? -8.422 -6.002 38.117 1.00 81.44 90 GLU A CA 1
ATOM 735 C C . GLU A 1 90 ? -9.254 -7.238 37.768 1.00 81.44 90 GLU A C 1
ATOM 737 O O . GLU A 1 90 ? -8.701 -8.298 37.479 1.00 81.44 90 GLU A O 1
ATOM 742 N N . GLN A 1 91 ? -10.582 -7.102 37.759 1.00 78.75 91 GLN A N 1
ATOM 743 C CA . GLN A 1 91 ? -11.486 -8.226 37.514 1.00 78.75 91 GLN A CA 1
ATOM 744 C C . GLN A 1 91 ? -11.582 -8.611 36.029 1.00 78.75 91 GLN A C 1
ATOM 746 O O . GLN A 1 91 ? -11.818 -9.774 35.714 1.00 78.75 91 GLN A O 1
ATOM 751 N N . LEU A 1 92 ? -11.383 -7.653 35.118 1.00 78.94 92 LEU A N 1
ATOM 752 C CA . LEU A 1 92 ? -11.409 -7.847 33.662 1.00 78.94 92 LEU A CA 1
ATOM 753 C C . LEU A 1 92 ? -10.011 -8.004 33.060 1.00 78.94 92 LEU A C 1
ATOM 755 O O . LEU A 1 92 ? -9.873 -7.966 31.835 1.00 78.94 92 LEU A O 1
ATOM 759 N N . ASN A 1 93 ? -8.971 -8.136 33.891 1.00 68.81 93 ASN A N 1
ATOM 760 C CA . ASN A 1 93 ? -7.595 -8.149 33.424 1.00 68.81 93 ASN A CA 1
ATOM 761 C C . ASN A 1 93 ? -7.386 -9.283 32.394 1.00 68.81 93 ASN A C 1
ATOM 763 O O . ASN A 1 93 ? -7.427 -10.456 32.763 1.00 68.81 93 ASN A O 1
ATOM 767 N N . PRO A 1 94 ? -7.092 -8.975 31.115 1.00 61.03 94 PRO A N 1
ATOM 768 C CA . PRO A 1 94 ? -6.852 -9.989 30.083 1.00 61.03 94 PRO A CA 1
ATOM 769 C C . PRO A 1 94 ? -5.513 -10.722 30.261 1.00 61.03 94 PRO A C 1
ATOM 771 O O . PRO A 1 94 ? -5.171 -11.599 29.468 1.00 61.03 94 PRO A O 1
ATOM 774 N N . TYR A 1 95 ? -4.714 -10.315 31.249 1.00 59.44 95 TYR A N 1
ATOM 775 C CA . TYR A 1 95 ? -3.376 -10.817 31.511 1.00 59.44 95 TYR A CA 1
ATOM 776 C C . TYR A 1 95 ? -3.360 -11.658 32.789 1.00 59.44 95 TYR A C 1
ATOM 778 O O . TYR A 1 95 ? -2.986 -11.175 33.856 1.00 59.44 95 TYR A O 1
ATOM 786 N N . ASP A 1 96 ? -3.717 -12.937 32.663 1.00 47.91 96 ASP A N 1
ATOM 787 C CA . ASP A 1 96 ? -3.414 -13.963 33.668 1.00 47.91 96 ASP A CA 1
ATOM 788 C C . ASP A 1 96 ? -1.932 -14.373 33.549 1.00 47.91 96 ASP A C 1
ATOM 790 O O . ASP A 1 96 ? -1.554 -15.395 32.975 1.00 47.91 96 ASP A O 1
ATOM 794 N N . GLY A 1 97 ? -1.054 -13.473 33.985 1.00 50.66 97 GLY A N 1
ATOM 795 C CA . GLY A 1 97 ? 0.388 -13.674 34.037 1.00 50.66 97 GLY A CA 1
ATOM 796 C C . GLY A 1 97 ? 1.023 -12.636 34.961 1.00 50.66 97 GLY A C 1
ATOM 797 O O . GLY A 1 97 ? 0.531 -11.507 35.025 1.00 50.66 97 GLY A O 1
ATOM 798 N N . PRO A 1 98 ? 2.090 -12.981 35.708 1.00 40.06 98 PRO A N 1
ATOM 799 C CA . PRO A 1 98 ? 2.652 -12.089 36.713 1.00 40.06 98 PRO A CA 1
ATOM 800 C C . PRO A 1 98 ? 3.101 -10.778 36.064 1.00 40.06 98 PRO A C 1
ATOM 802 O O . PRO A 1 98 ? 4.007 -10.755 35.229 1.00 40.06 98 PRO A O 1
ATOM 805 N N . SER A 1 99 ? 2.446 -9.685 36.461 1.00 46.22 99 SER A N 1
ATOM 806 C CA . SER A 1 99 ? 2.807 -8.326 36.072 1.00 46.22 99 SER A CA 1
ATOM 807 C C . SER A 1 99 ? 4.248 -8.048 36.501 1.00 46.22 99 SER A C 1
ATOM 809 O O . SER A 1 99 ? 4.548 -7.874 37.682 1.00 46.22 99 SER A O 1
ATOM 811 N N . ALA A 1 100 ? 5.157 -8.015 35.527 1.00 45.16 100 ALA A N 1
ATOM 812 C CA . ALA A 1 100 ? 6.580 -7.744 35.720 1.00 45.16 100 ALA A CA 1
ATOM 813 C C . ALA A 1 100 ? 6.890 -6.263 36.032 1.00 45.16 100 ALA A C 1
ATOM 815 O O . ALA A 1 100 ? 8.043 -5.849 35.965 1.00 45.16 100 ALA A O 1
ATOM 816 N N . PHE A 1 101 ? 5.887 -5.460 36.399 1.00 47.34 101 PHE A N 1
ATOM 817 C CA . PHE A 1 101 ? 6.043 -4.044 36.747 1.00 47.34 101 PHE A CA 1
ATOM 818 C C . PHE A 1 101 ? 5.744 -3.772 38.224 1.00 47.34 101 PHE A C 1
ATOM 820 O O . PHE A 1 101 ? 5.159 -2.757 38.583 1.00 47.34 101 PHE A O 1
ATOM 827 N N . ALA A 1 102 ? 6.183 -4.675 39.099 1.00 50.06 102 ALA A N 1
ATOM 828 C CA . ALA A 1 102 ? 6.288 -4.418 40.529 1.00 50.06 102 ALA A CA 1
ATOM 829 C C . ALA A 1 102 ? 7.750 -4.552 40.969 1.00 50.06 102 ALA A C 1
ATOM 831 O O . ALA A 1 102 ? 8.147 -5.576 41.524 1.00 50.06 102 ALA A O 1
ATOM 832 N N . LYS A 1 103 ? 8.543 -3.517 40.671 1.00 43.97 103 LYS A N 1
ATOM 833 C CA . LYS A 1 103 ? 9.655 -2.979 41.476 1.00 43.97 103 LYS A CA 1
ATOM 834 C C . LYS A 1 103 ? 10.390 -1.935 40.642 1.00 43.97 103 LYS A C 1
ATOM 836 O O . LYS A 1 103 ? 11.109 -2.277 39.718 1.00 43.97 103 LYS A O 1
ATOM 841 N N . ASP A 1 104 ? 10.143 -0.672 40.954 1.00 40.41 104 ASP A N 1
ATOM 842 C CA . ASP A 1 104 ? 11.208 0.186 41.467 1.00 40.41 104 ASP A CA 1
ATOM 843 C C . ASP A 1 104 ? 10.566 1.428 42.090 1.00 40.41 104 ASP A C 1
ATOM 845 O O . ASP A 1 104 ? 9.892 2.221 41.431 1.00 40.41 104 ASP A O 1
ATOM 849 N N . ARG A 1 105 ? 10.730 1.520 43.409 1.00 41.75 105 ARG A N 1
ATOM 850 C CA . ARG A 1 105 ? 10.573 2.726 44.212 1.00 41.75 105 ARG A CA 1
ATOM 851 C C . ARG A 1 105 ? 11.949 3.069 44.753 1.00 41.75 105 ARG A C 1
ATOM 853 O O . ARG A 1 105 ? 12.620 2.112 45.200 1.00 41.75 105 ARG A O 1
#